Protein AF-A0A396AAD6-F1 (afdb_monomer_lite)

Sequence (66 aa):
MQKISYNTTRGDILNPSKFIWYPCPKCGSHLLAINKDTEVKNLPCKCKHCKRESLITIEPISQVLN

Foldseek 3Di:
DDDWDADPVPRDTPDPPFWDFDADPVPRHGFDTHGLQDFAFQDWGADPVPRDIDGDTDHRPPPPDD

pLDDT: mean 78.74, std 19.83, range [40.06, 97.62]

Organism: NCBI:txid360807

Secondary structure (DSSP, 8-state):
----EE-TTT--EE-TTS-EEEEPTTT-SEEEEE-TT--EEEEEEE-TTT--EEEEEE--------

Structure (mmCIF, N/CA/C/O backbone):
data_AF-A0A396AAD6-F1
#
_entry.id   AF-A0A396AAD6-F1
#
loop_
_atom_site.group_PDB
_atom_site.id
_atom_site.type_symbol
_atom_site.label_atom_id
_atom_site.label_alt_id
_atom_site.label_comp_id
_atom_site.label_asym_id
_atom_site.label_entity_id
_atom_site.label_seq_id
_atom_site.pdbx_PDB_ins_code
_atom_site.Cartn_x
_atom_site.Cartn_y
_atom_site.Cartn_z
_atom_site.occupancy
_atom_site.B_iso_or_equiv
_atom_site.auth_seq_id
_atom_site.auth_comp_id
_atom_site.auth_asym_id
_atom_site.auth_atom_id
_atom_site.pdbx_PDB_model_num
ATOM 1 N N . MET A 1 1 ? -5.643 2.308 23.662 1.00 42.53 1 MET A N 1
ATOM 2 C CA . MET A 1 1 ? -4.318 2.147 23.017 1.00 42.53 1 MET A CA 1
ATOM 3 C C . MET A 1 1 ? -4.076 0.660 22.797 1.00 42.53 1 MET A C 1
ATOM 5 O O . MET A 1 1 ? -4.167 -0.090 23.760 1.00 42.53 1 MET A O 1
ATOM 9 N N . GLN A 1 2 ? -3.870 0.205 21.558 1.00 51.06 2 GLN A N 1
ATOM 10 C CA . GLN A 1 2 ? -3.588 -1.213 21.300 1.00 51.06 2 GLN A CA 1
ATOM 11 C C . GLN A 1 2 ? -2.113 -1.495 21.585 1.00 51.06 2 GLN A C 1
ATOM 13 O O . GLN A 1 2 ? -1.243 -0.835 21.024 1.00 51.06 2 GLN A O 1
ATOM 18 N N . LYS A 1 3 ? -1.844 -2.455 22.473 1.00 48.09 3 LYS A N 1
ATOM 19 C CA . LYS A 1 3 ? -0.494 -2.971 22.714 1.00 48.09 3 LYS A CA 1
ATOM 20 C C . LYS A 1 3 ? -0.095 -3.843 21.524 1.00 48.09 3 LYS A C 1
ATOM 22 O O . LYS A 1 3 ? -0.848 -4.735 21.144 1.00 48.09 3 LYS A O 1
ATOM 27 N N . ILE A 1 4 ? 1.063 -3.560 20.939 1.00 54.84 4 ILE A N 1
ATOM 28 C CA . ILE A 1 4 ? 1.642 -4.332 19.839 1.00 54.84 4 ILE A CA 1
ATOM 29 C C . ILE A 1 4 ? 2.869 -5.062 20.385 1.00 54.84 4 ILE A C 1
ATOM 31 O O . ILE A 1 4 ? 3.725 -4.445 21.018 1.00 54.84 4 ILE A O 1
ATOM 35 N N . SER A 1 5 ? 2.944 -6.368 20.146 1.00 51.28 5 SER A N 1
ATOM 36 C CA . SER A 1 5 ? 4.085 -7.215 20.502 1.00 51.28 5 SER A CA 1
ATOM 37 C C . SER A 1 5 ? 5.063 -7.267 19.323 1.00 51.28 5 SER A C 1
ATOM 39 O O . SER A 1 5 ? 4.656 -7.554 18.195 1.00 51.28 5 SER A O 1
ATOM 41 N N . TYR A 1 6 ? 6.347 -7.008 19.567 1.00 48.66 6 TYR A N 1
ATOM 42 C CA . TYR A 1 6 ? 7.411 -7.085 18.559 1.00 48.66 6 TYR A CA 1
ATOM 43 C C . TYR A 1 6 ? 8.237 -8.360 18.767 1.00 48.66 6 TYR A C 1
ATOM 45 O O . TYR A 1 6 ? 8.631 -8.664 19.893 1.00 48.66 6 TYR A O 1
ATOM 53 N N . ASN A 1 7 ? 8.501 -9.121 17.701 1.00 58.03 7 ASN A N 1
ATOM 54 C CA . ASN A 1 7 ? 9.420 -10.256 17.774 1.00 58.03 7 ASN A CA 1
ATOM 55 C C . ASN A 1 7 ? 10.844 -9.785 17.435 1.00 58.03 7 ASN A C 1
ATOM 57 O O . ASN A 1 7 ? 11.151 -9.499 16.278 1.00 58.03 7 ASN A O 1
ATOM 61 N N . THR A 1 8 ? 11.722 -9.712 18.438 1.00 53.25 8 THR A N 1
ATOM 62 C CA . THR A 1 8 ? 13.106 -9.214 18.300 1.00 53.25 8 THR A CA 1
ATOM 63 C C . THR A 1 8 ? 14.023 -10.114 17.481 1.00 53.25 8 THR A C 1
ATOM 65 O O . THR A 1 8 ? 15.062 -9.655 17.019 1.00 53.25 8 THR A O 1
ATOM 68 N N . THR A 1 9 ? 13.670 -11.385 17.297 1.00 62.06 9 THR A N 1
ATOM 69 C CA . THR A 1 9 ? 14.530 -12.377 16.637 1.00 62.06 9 THR A CA 1
ATOM 70 C C . THR A 1 9 ? 14.340 -12.391 15.121 1.00 62.06 9 THR A C 1
ATOM 72 O O . THR A 1 9 ? 15.266 -12.733 14.392 1.00 62.06 9 THR A O 1
ATOM 75 N N . ARG A 1 10 ? 13.145 -12.021 14.640 1.00 54.56 10 ARG A N 1
ATOM 76 C CA . ARG A 1 10 ? 12.810 -11.946 13.205 1.00 54.56 10 ARG A CA 1
ATOM 77 C C . ARG A 1 10 ? 12.524 -10.534 12.693 1.00 54.56 10 ARG A C 1
ATOM 79 O O . ARG A 1 10 ? 12.554 -10.328 11.488 1.00 54.56 10 ARG A O 1
ATOM 86 N N . GLY A 1 11 ? 12.280 -9.571 13.583 1.00 54.22 11 GLY A N 1
ATOM 87 C CA . GLY A 1 11 ? 11.945 -8.195 13.204 1.00 54.22 11 GLY A CA 1
ATOM 88 C C . GLY A 1 11 ? 10.502 -8.014 12.724 1.00 54.22 11 GLY A C 1
ATOM 89 O O . GLY A 1 11 ? 10.169 -6.960 12.189 1.00 54.22 11 GLY A O 1
ATOM 90 N N . ASP A 1 12 ? 9.638 -9.010 12.932 1.00 49.09 12 ASP A N 1
ATOM 91 C CA . ASP A 1 12 ? 8.251 -8.969 12.479 1.00 49.09 12 ASP A CA 1
ATOM 92 C C . ASP A 1 12 ? 7.304 -8.490 13.592 1.00 49.09 12 ASP A C 1
ATOM 94 O O . ASP A 1 12 ? 7.388 -8.904 14.757 1.00 49.09 12 ASP A O 1
ATOM 98 N N . ILE A 1 13 ? 6.365 -7.618 13.216 1.00 56.56 13 ILE A N 1
ATOM 99 C CA . ILE A 1 13 ? 5.279 -7.149 14.081 1.00 56.56 13 ILE A CA 1
ATOM 100 C C . ILE A 1 13 ? 4.213 -8.249 14.164 1.00 56.56 13 ILE A C 1
ATOM 102 O O . ILE A 1 13 ? 3.544 -8.557 13.177 1.00 56.56 13 ILE A O 1
ATOM 106 N N . LEU A 1 14 ? 4.011 -8.824 15.354 1.00 54.78 14 LEU A N 1
ATOM 107 C CA . LEU A 1 14 ? 2.997 -9.854 15.594 1.00 54.78 14 LEU A CA 1
ATOM 108 C C . LEU A 1 14 ? 1.636 -9.203 15.882 1.00 54.78 14 LEU A C 1
ATOM 110 O O . LEU A 1 14 ? 1.137 -9.241 17.004 1.00 54.78 14 L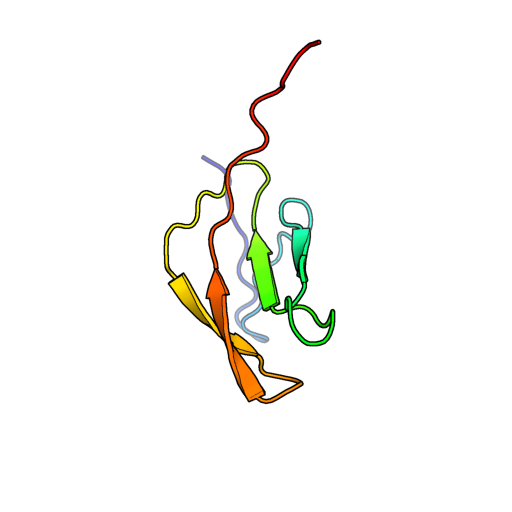EU A O 1
ATOM 114 N N . ASN A 1 15 ? 1.029 -8.584 14.869 1.00 56.47 15 ASN A N 1
ATOM 115 C CA . ASN A 1 15 ? -0.417 -8.338 14.867 1.00 56.47 15 ASN A CA 1
ATOM 116 C C . ASN A 1 15 ? -0.985 -8.351 13.430 1.00 56.47 15 ASN A C 1
ATOM 118 O O . ASN A 1 15 ? -1.171 -7.294 12.825 1.00 56.47 15 ASN A O 1
ATOM 122 N N . PRO A 1 16 ? -1.223 -9.541 12.849 1.00 55.72 16 PRO A N 1
ATOM 123 C CA . PRO A 1 16 ? -1.572 -9.693 11.434 1.00 55.72 16 PRO A CA 1
ATOM 124 C C . PRO A 1 16 ? -3.041 -9.390 11.082 1.00 55.72 16 PRO A C 1
ATOM 126 O O . PRO A 1 16 ? -3.412 -9.486 9.919 1.00 55.72 16 PRO A O 1
ATOM 129 N N . SER A 1 17 ? -3.908 -9.040 12.037 1.00 54.94 17 SER A N 1
ATOM 130 C CA . SER A 1 17 ? -5.367 -9.071 11.831 1.00 54.94 17 SER A CA 1
ATOM 131 C C . SER A 1 17 ? -6.035 -7.738 11.451 1.00 54.94 17 SER A C 1
ATOM 133 O O . SER A 1 17 ? -7.262 -7.654 11.509 1.00 54.94 17 SER A O 1
ATOM 135 N N . LYS A 1 18 ? -5.293 -6.686 11.057 1.00 68.62 18 LYS A N 1
ATOM 136 C CA . LYS A 1 18 ? -5.896 -5.352 10.794 1.00 68.62 18 LYS A CA 1
ATOM 137 C C . LYS A 1 18 ? -5.615 -4.685 9.451 1.00 68.62 18 LYS A C 1
ATOM 139 O O . LYS A 1 18 ? -6.322 -3.731 9.131 1.00 68.62 18 LYS A O 1
ATOM 144 N N . PHE A 1 19 ? -4.674 -5.19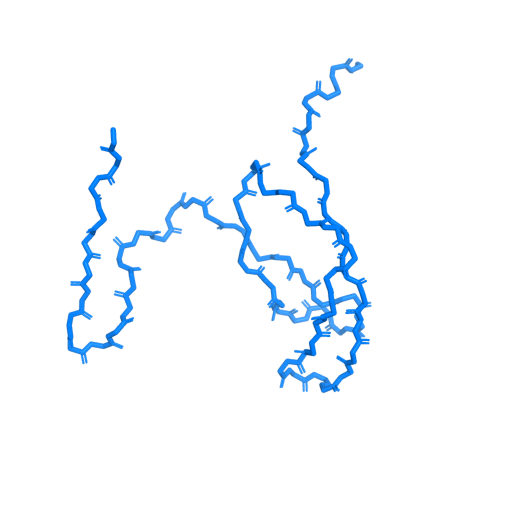1 8.659 1.00 76.75 19 PHE A N 1
ATOM 145 C CA . PHE A 1 19 ? -4.323 -4.578 7.381 1.00 76.75 19 PHE A CA 1
ATOM 146 C C . PHE A 1 19 ? -4.650 -5.486 6.192 1.00 76.75 19 PHE A C 1
ATOM 148 O O . PHE A 1 19 ? -4.625 -6.711 6.292 1.00 76.75 19 PHE A O 1
ATOM 155 N N . ILE A 1 20 ? -4.945 -4.862 5.057 1.00 86.88 20 ILE A N 1
ATOM 156 C CA . ILE A 1 20 ? -5.109 -5.497 3.750 1.00 86.88 20 ILE A CA 1
ATOM 157 C C . ILE A 1 20 ? -3.967 -5.063 2.830 1.00 86.88 20 ILE A C 1
ATOM 159 O O . ILE A 1 20 ? -3.357 -4.012 3.027 1.00 86.88 20 ILE A O 1
ATOM 163 N N . TRP A 1 21 ? -3.674 -5.866 1.810 1.00 91.62 21 TRP A N 1
ATOM 164 C CA . TRP A 1 21 ? -2.683 -5.510 0.799 1.00 91.62 21 TRP A CA 1
ATOM 165 C C . TRP A 1 21 ? -3.337 -4.758 -0.355 1.00 91.62 21 TRP A C 1
ATOM 167 O O . TRP A 1 21 ? -4.144 -5.317 -1.093 1.00 91.62 21 TRP A O 1
ATOM 177 N N . TYR A 1 22 ? -2.937 -3.505 -0.550 1.00 92.56 22 TYR A N 1
ATOM 178 C CA . TYR A 1 22 ? -3.196 -2.776 -1.781 1.00 92.56 22 TYR A CA 1
ATOM 179 C C . TYR A 1 22 ? -2.316 -3.353 -2.907 1.00 92.56 22 TYR A C 1
ATOM 181 O O . TYR A 1 22 ? -1.082 -3.394 -2.762 1.00 92.56 22 TYR A O 1
ATOM 189 N N . PRO A 1 23 ? -2.908 -3.823 -4.019 1.00 95.69 23 PRO A N 1
ATOM 190 C CA . PRO A 1 23 ? -2.162 -4.423 -5.114 1.00 95.69 23 PRO A CA 1
ATOM 191 C C . PRO A 1 23 ? -1.478 -3.359 -5.977 1.00 95.69 23 PRO A C 1
ATOM 193 O O . PRO A 1 23 ? -1.950 -2.239 -6.144 1.00 95.69 23 PRO A O 1
ATOM 196 N N . CYS A 1 24 ? -0.357 -3.721 -6.590 1.00 96.31 24 CYS A N 1
ATOM 197 C CA . CYS A 1 24 ? 0.317 -2.871 -7.556 1.00 96.31 24 CYS A CA 1
ATOM 198 C C . CYS A 1 24 ? -0.588 -2.638 -8.779 1.00 96.31 24 CYS A C 1
ATOM 200 O O . CYS A 1 24 ? -0.952 -3.618 -9.436 1.00 96.31 24 CYS A O 1
ATOM 202 N N . PRO A 1 25 ? -0.844 -1.380 -9.192 1.00 95.81 25 PRO A N 1
ATOM 203 C CA . PRO A 1 25 ? -1.720 -1.085 -10.330 1.00 95.81 25 PRO A CA 1
ATOM 204 C C . PRO A 1 25 ? -1.134 -1.527 -11.681 1.00 95.81 25 PRO A C 1
ATOM 206 O O . PRO A 1 25 ? -1.798 -1.441 -12.708 1.00 95.81 25 PRO A O 1
ATOM 209 N N . LYS A 1 26 ? 0.131 -1.969 -11.711 1.00 97.06 26 LYS A N 1
ATOM 210 C CA . LYS A 1 26 ? 0.812 -2.432 -12.926 1.00 97.06 26 LYS A CA 1
ATOM 211 C C . LYS A 1 26 ? 0.899 -3.953 -13.047 1.00 97.06 26 LYS A C 1
ATOM 213 O O . LYS A 1 26 ? 1.032 -4.431 -14.167 1.00 97.06 26 LYS A O 1
ATOM 218 N N . CYS A 1 27 ? 0.903 -4.702 -11.940 1.00 96.69 27 CYS A N 1
ATOM 219 C CA . CYS A 1 27 ? 1.127 -6.156 -11.976 1.00 96.69 27 CYS A CA 1
ATOM 220 C C . CYS A 1 27 ? 0.349 -6.973 -10.933 1.00 96.69 27 CYS A C 1
ATOM 222 O O . CYS A 1 27 ? 0.563 -8.176 -10.847 1.00 96.69 27 CYS A O 1
ATOM 224 N N . GLY A 1 28 ? -0.493 -6.354 -10.103 1.00 95.50 28 GLY A N 1
ATOM 225 C CA . GLY A 1 28 ? -1.339 -7.054 -9.129 1.00 95.50 28 GLY A CA 1
ATOM 226 C C . GLY A 1 28 ? -0.636 -7.565 -7.863 1.00 95.50 28 GLY A C 1
ATOM 227 O O . GLY A 1 28 ? -1.305 -7.881 -6.888 1.00 95.50 28 GLY A O 1
ATOM 228 N N . SER A 1 29 ? 0.699 -7.609 -7.823 1.00 96.12 29 SER A N 1
ATOM 229 C CA . SER A 1 29 ? 1.457 -8.037 -6.634 1.00 96.12 29 SER A CA 1
ATOM 230 C C . SER A 1 29 ? 1.268 -7.083 -5.449 1.00 96.12 29 SER A C 1
ATOM 232 O O . SER A 1 29 ? 1.037 -5.894 -5.652 1.00 96.12 29 SER A O 1
ATOM 234 N N . HIS A 1 30 ? 1.448 -7.563 -4.217 1.00 94.44 30 HIS A N 1
ATOM 235 C CA . HIS A 1 30 ? 1.336 -6.736 -3.009 1.00 94.44 30 HIS A CA 1
ATOM 236 C C . HIS A 1 30 ? 2.271 -5.515 -3.052 1.00 94.44 30 HIS A C 1
ATOM 238 O O . HIS A 1 30 ? 3.483 -5.662 -3.242 1.00 94.44 30 HIS A O 1
ATOM 244 N N . LEU A 1 31 ? 1.705 -4.315 -2.884 1.00 94.31 31 LEU A N 1
ATOM 245 C CA . LEU A 1 31 ? 2.448 -3.055 -2.941 1.00 94.31 31 LEU A CA 1
ATOM 246 C C . LEU A 1 31 ? 2.505 -2.353 -1.581 1.00 94.31 31 LEU A C 1
ATOM 248 O O . LEU A 1 31 ? 3.600 -2.034 -1.124 1.00 94.31 31 LEU A O 1
ATOM 252 N N . LEU A 1 32 ? 1.355 -2.131 -0.939 1.00 92.69 32 LEU A N 1
ATOM 253 C CA . LEU A 1 32 ? 1.252 -1.443 0.353 1.00 92.69 32 LEU A CA 1
ATOM 254 C C . LEU A 1 32 ? 0.340 -2.220 1.300 1.00 92.69 32 LEU A C 1
ATOM 256 O O . LEU A 1 32 ? -0.711 -2.697 0.884 1.00 92.69 32 LEU A O 1
ATOM 260 N N . ALA A 1 33 ? 0.724 -2.322 2.568 1.00 91.12 33 ALA A N 1
ATOM 261 C CA . ALA A 1 33 ? -0.172 -2.761 3.631 1.00 91.12 33 ALA A CA 1
ATOM 262 C C . ALA A 1 33 ? -0.950 -1.540 4.137 1.00 91.12 33 ALA A C 1
ATOM 264 O O . ALA A 1 33 ? -0.334 -0.547 4.522 1.00 91.12 33 ALA A O 1
ATOM 265 N N . ILE A 1 34 ? -2.279 -1.603 4.121 1.00 87.75 34 ILE A N 1
ATOM 266 C CA . ILE A 1 34 ? -3.163 -0.495 4.506 1.00 87.75 34 ILE A CA 1
ATOM 267 C C . ILE A 1 34 ? -4.226 -0.968 5.501 1.00 87.75 34 ILE A C 1
ATOM 269 O O . ILE A 1 34 ? -4.681 -2.108 5.429 1.00 87.75 34 ILE A O 1
ATOM 273 N N . ASN A 1 35 ? -4.649 -0.102 6.417 1.00 86.94 35 ASN A N 1
ATOM 274 C CA . ASN A 1 35 ? -5.831 -0.327 7.255 1.00 86.94 35 ASN A CA 1
ATOM 275 C C . ASN A 1 35 ? -7.091 0.216 6.552 1.00 86.94 35 ASN A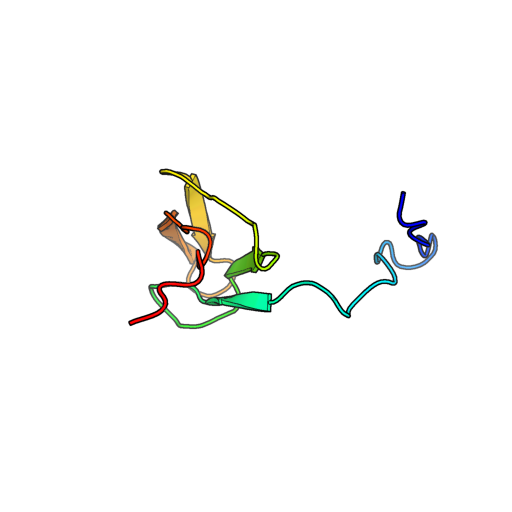 C 1
ATOM 277 O O . ASN A 1 35 ? -6.993 0.920 5.548 1.00 86.94 35 ASN A O 1
ATOM 281 N N . LYS A 1 36 ? -8.285 -0.081 7.086 1.00 83.12 36 LYS A N 1
ATOM 282 C CA . LYS A 1 36 ? -9.571 0.386 6.517 1.00 83.12 36 LYS A CA 1
ATOM 283 C C . LYS A 1 36 ? -9.700 1.915 6.457 1.00 83.12 36 LYS A C 1
ATOM 285 O O . LYS A 1 36 ? -10.415 2.437 5.611 1.00 83.12 36 LYS A O 1
ATOM 290 N N . ASP A 1 37 ? -9.025 2.600 7.368 1.00 84.31 37 ASP A N 1
ATOM 291 C CA . ASP A 1 37 ? -9.009 4.048 7.567 1.00 84.31 37 ASP A C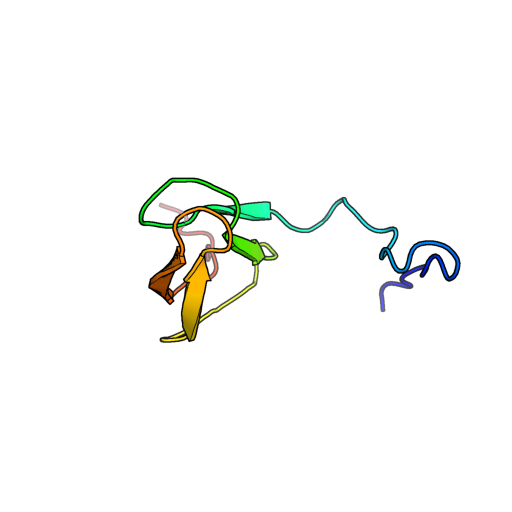A 1
ATOM 292 C C . ASP A 1 37 ? -7.761 4.724 6.973 1.00 84.31 37 ASP A C 1
ATOM 294 O O . ASP A 1 37 ? -7.553 5.919 7.157 1.00 84.31 37 ASP A O 1
ATOM 298 N N . THR A 1 38 ? -6.905 3.977 6.268 1.00 88.12 38 THR A N 1
ATOM 299 C CA . THR A 1 38 ? -5.715 4.549 5.629 1.00 88.12 38 THR A CA 1
ATOM 300 C C . THR A 1 38 ? -6.096 5.442 4.452 1.00 88.12 38 THR A C 1
ATOM 302 O O . THR A 1 38 ? -6.722 4.988 3.499 1.00 88.12 38 THR A O 1
ATOM 305 N N . GLU A 1 39 ? -5.635 6.691 4.498 1.00 93.06 39 GLU A N 1
ATOM 306 C CA . GLU A 1 39 ? -5.677 7.642 3.390 1.00 93.06 39 GLU A CA 1
ATOM 307 C C . GLU A 1 39 ? -4.262 7.866 2.841 1.00 93.06 39 GLU A C 1
ATOM 309 O O . GLU A 1 39 ? -3.306 8.064 3.595 1.00 93.06 39 GLU A O 1
ATOM 314 N N . VAL A 1 40 ? -4.120 7.841 1.519 1.00 93.81 40 VAL A N 1
ATOM 315 C CA . VAL A 1 40 ? -2.871 8.125 0.806 1.00 93.81 40 VAL A CA 1
ATOM 316 C C . VAL A 1 40 ? -3.178 9.105 -0.318 1.00 93.81 40 VAL A C 1
ATOM 318 O O . VAL A 1 40 ? -4.127 8.897 -1.067 1.00 93.81 40 VAL A O 1
ATOM 321 N N . LYS A 1 41 ? -2.361 10.148 -0.482 1.00 95.12 41 LYS A N 1
ATOM 322 C CA . LYS A 1 41 ? -2.493 11.137 -1.562 1.00 95.12 41 LYS A CA 1
ATOM 323 C C . LYS A 1 41 ? -1.160 11.318 -2.278 1.00 95.12 41 LYS A C 1
ATOM 325 O O . LYS A 1 41 ? -0.171 11.662 -1.636 1.00 95.12 41 LYS A O 1
ATOM 330 N N . ASN A 1 42 ? -1.149 11.121 -3.599 1.00 95.12 42 ASN A N 1
ATOM 331 C CA . ASN A 1 42 ? 0.004 11.369 -4.477 1.00 95.12 42 ASN A CA 1
ATOM 332 C C . ASN A 1 42 ? 1.324 10.727 -4.001 1.00 95.12 42 ASN A C 1
ATOM 334 O O . ASN A 1 42 ? 2.392 11.315 -4.157 1.00 95.12 42 ASN A O 1
ATOM 338 N N . LEU A 1 43 ? 1.274 9.519 -3.429 1.00 95.94 43 LEU A N 1
ATOM 339 C CA . LEU A 1 43 ? 2.469 8.848 -2.917 1.00 95.94 43 LEU A CA 1
ATOM 340 C C . LEU A 1 43 ? 3.224 8.139 -4.055 1.00 95.94 43 LEU A C 1
ATOM 342 O O . LEU A 1 43 ? 2.689 7.175 -4.612 1.00 95.94 43 LEU A O 1
ATOM 346 N N . PRO A 1 44 ? 4.466 8.533 -4.393 1.00 96.69 44 PRO A N 1
ATOM 347 C CA . PRO A 1 44 ? 5.283 7.775 -5.332 1.00 96.69 44 PRO A CA 1
ATOM 348 C C . PRO A 1 44 ? 5.710 6.440 -4.720 1.00 96.69 44 PRO A C 1
ATOM 350 O O . PRO A 1 44 ? 6.364 6.382 -3.680 1.00 96.69 44 PRO A O 1
ATOM 353 N N . CYS A 1 45 ? 5.350 5.347 -5.386 1.00 96.31 45 CYS A N 1
ATOM 354 C CA . CYS A 1 45 ? 5.685 3.987 -4.985 1.00 96.31 45 CYS A CA 1
ATOM 355 C C . CYS A 1 45 ? 6.353 3.227 -6.126 1.00 96.31 45 CYS A C 1
ATOM 357 O O . CYS A 1 45 ? 5.869 3.224 -7.259 1.00 96.31 45 CYS A O 1
ATOM 359 N N . LYS A 1 46 ? 7.421 2.495 -5.799 1.00 97.62 46 LYS A N 1
ATOM 360 C CA . LYS A 1 46 ? 8.086 1.562 -6.712 1.00 97.62 46 LYS A CA 1
ATOM 361 C C . LYS A 1 46 ? 7.750 0.125 -6.340 1.00 97.62 46 LYS A C 1
ATOM 363 O O . LYS A 1 46 ? 8.028 -0.323 -5.228 1.00 97.62 46 LYS A O 1
ATOM 368 N N . CYS A 1 47 ? 7.184 -0.625 -7.280 1.00 97.06 47 CYS A N 1
ATOM 369 C CA . CYS A 1 47 ? 6.841 -2.024 -7.044 1.00 97.06 47 CYS A CA 1
ATOM 370 C C . CYS A 1 47 ? 8.101 -2.892 -6.914 1.00 97.06 47 CYS A C 1
ATOM 372 O O . CYS A 1 47 ? 8.954 -2.898 -7.801 1.00 97.06 47 CYS A O 1
ATOM 374 N N . LYS A 1 48 ? 8.202 -3.707 -5.856 1.00 95.69 48 LYS A N 1
ATOM 375 C CA . LYS A 1 48 ? 9.329 -4.643 -5.688 1.00 95.69 48 LYS A CA 1
ATOM 376 C C . LYS A 1 48 ? 9.318 -5.790 -6.705 1.00 95.69 48 LYS A C 1
ATOM 378 O O . LYS A 1 48 ? 10.392 -6.314 -6.991 1.00 95.69 48 LYS A O 1
ATOM 383 N N . HIS A 1 49 ? 8.155 -6.141 -7.258 1.00 96.75 49 HIS A N 1
ATOM 384 C CA . HIS A 1 49 ? 8.003 -7.215 -8.240 1.00 96.75 49 HIS A CA 1
ATOM 385 C C . HIS A 1 49 ? 8.308 -6.729 -9.665 1.00 96.75 49 HIS A C 1
ATOM 387 O O . HIS A 1 49 ? 9.334 -7.092 -10.228 1.00 96.75 49 HIS A O 1
ATOM 393 N N . CYS A 1 50 ? 7.486 -5.832 -10.225 1.00 97.38 50 CYS A N 1
ATOM 394 C CA . CYS A 1 50 ? 7.656 -5.370 -11.610 1.00 97.38 50 CYS A CA 1
ATOM 395 C C . CYS A 1 50 ? 8.591 -4.159 -1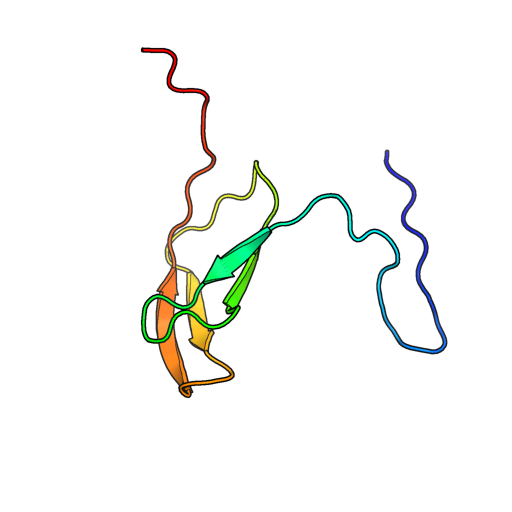1.783 1.00 97.38 50 CYS A C 1
ATOM 397 O O . CYS A 1 50 ? 8.812 -3.725 -12.910 1.00 97.38 50 CYS A O 1
ATOM 399 N N . LYS A 1 51 ? 9.114 -3.587 -10.689 1.00 97.25 51 LYS A N 1
ATOM 400 C CA . LYS A 1 51 ? 10.060 -2.449 -10.662 1.00 97.25 51 LYS A CA 1
ATOM 401 C C . LYS A 1 51 ? 9.546 -1.122 -11.235 1.00 97.25 51 LYS A C 1
ATOM 403 O O . LYS A 1 51 ? 10.291 -0.147 -11.216 1.00 97.25 51 LYS A O 1
ATOM 408 N N . ARG A 1 52 ? 8.292 -1.053 -11.688 1.00 97.50 52 ARG A N 1
ATOM 409 C CA . ARG A 1 52 ? 7.662 0.178 -12.186 1.00 97.50 52 ARG A CA 1
ATOM 410 C C . ARG A 1 52 ? 7.248 1.097 -11.040 1.00 97.50 52 ARG A C 1
ATOM 412 O O . ARG A 1 52 ? 6.903 0.631 -9.951 1.00 97.50 52 ARG A O 1
ATOM 419 N N . GLU A 1 53 ? 7.256 2.390 -11.328 1.00 97.25 53 GLU A N 1
ATOM 420 C CA . GLU A 1 53 ? 6.808 3.448 -10.426 1.00 97.25 53 GLU A CA 1
ATOM 421 C C . GLU A 1 53 ? 5.346 3.810 -10.698 1.00 97.25 53 GLU A C 1
ATOM 423 O O . GLU A 1 53 ? 4.821 3.628 -11.802 1.00 97.25 53 GLU A O 1
ATOM 428 N N . SER A 1 54 ? 4.640 4.247 -9.664 1.00 95.12 54 SER A N 1
ATOM 429 C CA . SER A 1 54 ? 3.254 4.706 -9.744 1.00 95.12 54 SER A CA 1
ATOM 430 C C . SER A 1 54 ? 2.986 5.709 -8.632 1.00 95.12 54 SER A C 1
ATOM 432 O O . SER A 1 54 ? 3.518 5.566 -7.534 1.00 95.12 54 SER A O 1
ATOM 434 N N . LEU A 1 55 ? 2.148 6.700 -8.916 1.00 97.19 55 LEU A N 1
ATOM 435 C CA . LEU A 1 55 ? 1.568 7.561 -7.892 1.00 97.19 55 LEU A CA 1
ATOM 436 C C . LEU A 1 55 ? 0.316 6.876 -7.355 1.00 97.19 55 LEU A C 1
ATOM 438 O O . LEU A 1 55 ? -0.550 6.475 -8.133 1.00 97.19 55 LEU A O 1
ATOM 442 N N . ILE A 1 56 ? 0.255 6.699 -6.041 1.00 95.50 56 ILE A N 1
ATOM 443 C CA . ILE A 1 56 ? -0.833 6.006 -5.361 1.00 95.50 56 ILE A CA 1
ATOM 444 C C . ILE A 1 56 ? -1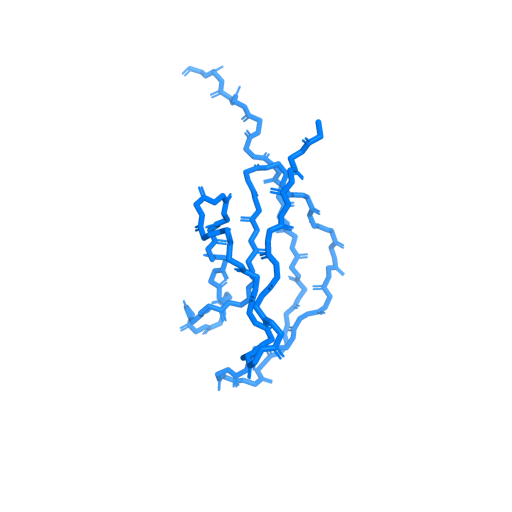.682 7.024 -4.604 1.00 95.50 56 ILE A C 1
ATOM 446 O O . ILE A 1 56 ? -1.157 7.826 -3.828 1.00 95.50 56 ILE A O 1
ATOM 450 N N . THR A 1 57 ? -2.993 6.942 -4.819 1.00 95.12 57 THR A N 1
ATOM 451 C CA . THR A 1 57 ? -4.018 7.626 -4.030 1.00 95.12 57 THR A CA 1
ATOM 452 C C . THR A 1 57 ? -5.004 6.571 -3.540 1.00 95.12 57 THR A C 1
ATOM 454 O O . THR A 1 57 ? -5.484 5.759 -4.331 1.00 95.12 57 THR A O 1
ATOM 457 N N . ILE A 1 58 ? -5.241 6.541 -2.231 1.00 92.31 58 ILE A N 1
ATOM 458 C CA . ILE A 1 58 ? -6.142 5.609 -1.550 1.00 92.31 58 ILE A CA 1
ATOM 459 C C . ILE A 1 58 ? -7.031 6.456 -0.658 1.00 92.31 58 ILE A C 1
ATOM 461 O O . ILE A 1 58 ? -6.530 7.211 0.172 1.00 92.31 58 ILE A O 1
ATOM 465 N N . GLU A 1 59 ? -8.336 6.322 -0.830 1.00 88.38 59 GLU A N 1
ATOM 466 C CA . GLU A 1 59 ? -9.320 6.989 0.010 1.00 88.38 59 GLU A CA 1
ATOM 467 C C . GLU A 1 59 ? -9.909 5.970 0.991 1.00 88.38 59 GLU A C 1
ATOM 469 O O . GLU A 1 59 ? -10.143 4.816 0.603 1.00 88.38 59 GLU A O 1
ATOM 474 N N . PRO A 1 60 ? -10.149 6.353 2.258 1.00 81.81 60 PRO A N 1
ATOM 475 C CA . PRO A 1 60 ? -10.889 5.515 3.183 1.00 81.81 60 PRO A CA 1
ATOM 476 C C . PRO A 1 60 ? -12.255 5.193 2.586 1.00 81.81 60 PRO A C 1
ATOM 478 O O . PRO A 1 60 ? -12.919 6.071 2.034 1.00 81.81 60 PRO A O 1
ATOM 481 N N . ILE A 1 61 ? -12.706 3.950 2.743 1.00 66.19 61 ILE A N 1
ATOM 482 C CA . ILE A 1 61 ? -14.089 3.591 2.430 1.00 66.19 61 ILE A CA 1
ATOM 483 C C . ILE A 1 61 ? -14.945 4.222 3.533 1.00 66.19 61 ILE A C 1
ATOM 485 O O . ILE A 1 61 ? -15.268 3.579 4.534 1.00 66.19 61 ILE A O 1
ATOM 489 N N . SER A 1 62 ? -15.271 5.508 3.399 1.00 57.72 62 SER A N 1
ATOM 490 C CA . SER A 1 62 ? -16.415 6.069 4.103 1.00 57.72 62 SER A CA 1
ATOM 491 C C . SER A 1 62 ? -17.607 5.202 3.706 1.00 57.72 62 SER A C 1
ATOM 493 O O . SER A 1 62 ? -17.762 4.847 2.538 1.00 57.72 62 SER A O 1
ATOM 495 N N . GLN A 1 63 ? -18.386 4.733 4.679 1.00 52.03 63 GLN A N 1
ATOM 496 C CA . GLN A 1 63 ? -19.575 3.939 4.396 1.00 52.03 63 GLN A CA 1
ATOM 497 C C . GLN A 1 63 ? -20.531 4.803 3.567 1.00 52.03 63 GLN A C 1
ATOM 499 O O . GLN A 1 63 ? -21.327 5.556 4.124 1.00 52.03 63 GLN A O 1
ATOM 504 N N . VAL A 1 64 ? -20.432 4.727 2.240 1.00 45.66 64 VAL A N 1
ATOM 505 C CA . VAL A 1 64 ? -21.454 5.231 1.331 1.00 45.66 64 VAL A CA 1
ATOM 506 C C . VAL A 1 64 ? -22.625 4.270 1.495 1.00 45.66 64 VAL A C 1
ATOM 508 O O . VAL A 1 64 ? -22.715 3.248 0.821 1.00 45.66 64 VAL A O 1
ATOM 511 N N . LEU A 1 65 ? -23.459 4.546 2.498 1.00 48.38 65 LEU A N 1
ATOM 512 C CA . LEU A 1 65 ? -24.828 4.062 2.549 1.00 48.38 65 LEU A CA 1
ATOM 513 C C . LEU A 1 65 ? -25.552 4.707 1.364 1.00 48.38 65 LEU A C 1
ATOM 515 O O . LEU A 1 65 ? -25.860 5.896 1.414 1.00 48.38 65 LEU A O 1
ATOM 519 N N . ASN A 1 66 ? -25.773 3.923 0.313 1.00 40.06 66 ASN A N 1
ATOM 520 C CA . ASN A 1 66 ? -26.880 4.101 -0.621 1.00 40.06 66 ASN A CA 1
ATOM 521 C C . ASN A 1 66 ? -27.734 2.838 -0.558 1.00 40.06 66 ASN A C 1
ATOM 523 O O . ASN A 1 66 ? -27.129 1.740 -0.553 1.00 40.06 66 ASN A O 1
#

InterPro domains:
  IPR025957 Cysteine-rich KTR [PF14205] (21-60)

Radius of gyration: 14.64 Å; chains: 1; bounding box: 41×24×36 Å